Protein AF-A0A429WME0-F1 (afdb_monomer_lite)

Secondary structure (DSSP, 8-state):
--SSHHHHHHHHHHHHHHHHHHHHHHHHHHHHHHHHHTSHHHHHHHHHHHHHHSS---

pLDDT: mean 76.56, std 13.84, range [50.16, 96.38]

Sequence (58 aa):
MLMVFFKDEEGAQIVEYALTIAVISLALVVALQPLTLGAGFGSVIQKITNCLTTASCP

Structure (mmCIF, N/CA/C/O backbone):
data_AF-A0A429WME0-F1
#
_entry.id   AF-A0A429WME0-F1
#
loop_
_atom_site.group_PDB
_atom_site.id
_atom_site.type_symbol
_atom_site.label_atom_id
_atom_site.label_alt_id
_atom_site.label_comp_id
_atom_site.label_asym_id
_atom_site.label_entity_id
_atom_site.label_seq_id
_atom_site.pdbx_PDB_ins_code
_atom_site.Cartn_x
_atom_site.Cartn_y
_atom_site.Cartn_z
_atom_site.occupancy
_atom_site.B_iso_or_equiv
_atom_site.auth_seq_id
_atom_site.auth_comp_id
_atom_site.auth_asym_id
_atom_site.auth_atom_id
_atom_site.pdbx_PDB_model_num
ATOM 1 N N . MET A 1 1 ? -32.433 9.293 37.173 1.00 53.41 1 MET A N 1
ATOM 2 C CA . MET A 1 1 ? -32.580 9.024 35.726 1.00 53.41 1 MET A CA 1
ATOM 3 C C . MET A 1 1 ? -31.861 10.115 34.918 1.00 53.41 1 MET A C 1
ATOM 5 O O . MET A 1 1 ? -32.512 10.893 34.251 1.00 53.41 1 MET A O 1
ATOM 9 N N . LEU A 1 2 ? -30.528 10.223 35.040 1.00 55.16 2 LEU A N 1
ATOM 10 C CA . LEU A 1 2 ? -29.665 11.142 34.255 1.00 55.16 2 LEU A CA 1
ATOM 11 C C . LEU A 1 2 ? -28.248 10.572 34.010 1.00 55.16 2 LEU A C 1
ATOM 13 O O . LEU A 1 2 ? -27.456 11.163 33.294 1.00 55.16 2 LEU A O 1
ATOM 17 N N . MET A 1 3 ? -27.918 9.407 34.579 1.00 57.12 3 MET A N 1
ATOM 18 C CA . MET A 1 3 ? -26.574 8.815 34.501 1.00 57.12 3 MET A CA 1
ATOM 19 C C . MET A 1 3 ? -26.340 7.976 33.234 1.00 57.12 3 MET A C 1
ATOM 21 O O . MET A 1 3 ? -25.232 7.503 33.020 1.00 57.12 3 MET A O 1
ATOM 25 N N . VAL A 1 4 ? -27.376 7.773 32.409 1.00 58.69 4 VAL A N 1
ATOM 26 C CA . VAL A 1 4 ? -27.290 6.975 31.173 1.00 58.69 4 VAL A CA 1
ATOM 27 C C . VAL A 1 4 ? -26.691 7.794 30.023 1.00 58.69 4 VAL A C 1
ATOM 29 O O . VAL A 1 4 ? -25.900 7.259 29.268 1.00 58.69 4 VAL A O 1
ATOM 32 N N . PHE A 1 5 ? -26.932 9.108 29.958 1.00 54.31 5 PHE A N 1
ATOM 33 C CA . PHE A 1 5 ? -26.407 9.945 28.869 1.00 54.31 5 PHE A CA 1
ATOM 34 C C . PHE A 1 5 ? -24.886 10.155 28.910 1.00 54.31 5 PHE A C 1
ATOM 36 O O . PHE A 1 5 ? -24.254 10.184 27.864 1.00 54.31 5 PHE A O 1
ATOM 43 N N . PHE A 1 6 ? -24.270 10.205 30.095 1.00 50.16 6 PHE A N 1
ATOM 44 C CA . PHE A 1 6 ? -22.817 10.402 30.202 1.00 50.16 6 PHE A CA 1
ATOM 45 C C . PHE A 1 6 ? -21.985 9.170 29.816 1.00 50.16 6 PHE A C 1
ATOM 47 O O . PHE A 1 6 ? -20.790 9.301 29.583 1.00 50.16 6 PHE A O 1
ATOM 54 N N . LYS A 1 7 ? -22.585 7.973 29.759 1.00 52.19 7 LYS A N 1
ATOM 55 C CA . LYS A 1 7 ? -21.855 6.725 29.469 1.00 52.19 7 LYS A CA 1
ATOM 56 C C . LYS A 1 7 ? -21.931 6.305 27.999 1.00 52.19 7 LYS A C 1
ATOM 58 O O . LYS A 1 7 ? -21.116 5.496 27.565 1.00 52.19 7 LYS A O 1
ATOM 63 N N . ASP A 1 8 ? -22.878 6.864 27.249 1.00 54.97 8 ASP A N 1
ATOM 64 C CA . ASP A 1 8 ? -22.998 6.678 25.801 1.00 54.97 8 ASP A CA 1
ATOM 65 C C . ASP A 1 8 ? -22.139 7.683 25.006 1.00 54.97 8 ASP A C 1
ATOM 67 O O . ASP A 1 8 ? -21.724 7.366 23.896 1.00 54.97 8 ASP A O 1
ATOM 71 N N . GLU A 1 9 ? -21.772 8.840 25.577 1.00 56.25 9 GLU A N 1
ATOM 72 C CA . GLU A 1 9 ? -20.835 9.796 24.953 1.00 56.25 9 GLU A CA 1
ATOM 73 C C . GLU A 1 9 ? -19.387 9.271 24.902 1.00 56.25 9 GLU A C 1
ATOM 75 O O . GLU A 1 9 ? -18.709 9.439 23.889 1.00 56.25 9 GLU A O 1
ATOM 80 N N . GLU A 1 10 ? -18.920 8.557 25.937 1.00 59.41 10 GLU A N 1
ATOM 81 C CA . GLU A 1 10 ? -17.570 7.964 25.935 1.00 59.41 10 GLU A CA 1
ATOM 82 C C . GLU A 1 10 ? -17.443 6.808 24.927 1.00 59.41 10 GLU A C 1
ATOM 84 O O . GLU A 1 10 ? -16.389 6.623 24.323 1.00 59.41 10 GLU A O 1
ATOM 89 N N . GLY A 1 11 ? -18.518 6.044 24.695 1.00 55.16 11 GLY A N 1
ATOM 90 C CA . GLY A 1 11 ? -18.545 4.956 23.710 1.00 55.16 11 GLY A CA 1
ATOM 91 C C . GLY A 1 11 ? -18.786 5.433 22.276 1.00 55.16 11 GLY A C 1
ATOM 92 O O . GLY A 1 11 ? -18.152 4.926 21.350 1.00 55.16 11 GLY A O 1
ATOM 93 N N . ALA A 1 12 ? -19.659 6.423 22.077 1.00 63.81 12 ALA A N 1
ATOM 94 C CA . ALA A 1 12 ? -19.926 7.002 20.762 1.00 63.81 12 ALA A CA 1
ATOM 95 C C . ALA A 1 12 ? -18.683 7.693 20.184 1.00 63.81 12 ALA A C 1
ATOM 97 O O . ALA A 1 12 ? -18.352 7.481 19.018 1.00 63.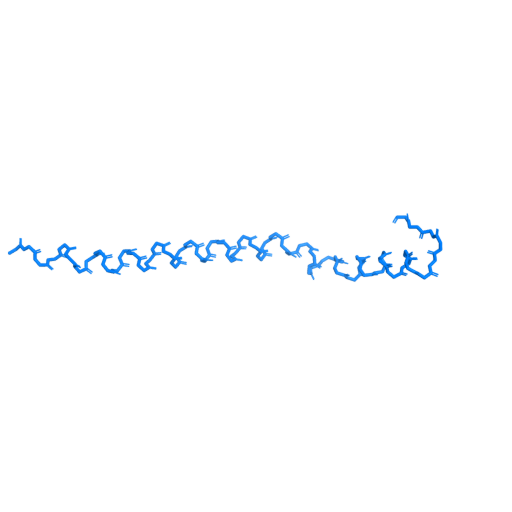81 12 ALA A O 1
ATOM 98 N N . GLN A 1 13 ? -17.926 8.419 21.014 1.00 56.38 13 GLN A N 1
ATOM 99 C CA . GLN A 1 13 ? -16.708 9.099 20.575 1.00 56.38 13 GLN A CA 1
ATOM 100 C C . GLN A 1 13 ? -15.619 8.119 20.103 1.00 56.38 13 GLN A C 1
ATOM 102 O O . GLN A 1 13 ? -14.949 8.356 19.098 1.00 56.38 13 GLN A O 1
ATOM 107 N N . ILE A 1 14 ? -15.451 6.982 20.784 1.00 69.75 14 ILE A N 1
ATOM 108 C CA . ILE A 1 14 ? -14.480 5.949 20.382 1.00 69.75 14 ILE A CA 1
ATOM 109 C C . ILE A 1 14 ? -14.902 5.302 19.055 1.00 69.75 14 ILE A C 1
ATOM 111 O O . ILE A 1 14 ? -14.058 5.034 18.195 1.00 69.75 14 ILE A O 1
ATOM 115 N N . VAL A 1 15 ? -16.205 5.080 18.867 1.00 76.25 15 VAL A N 1
ATOM 116 C CA . VAL A 1 15 ? -16.759 4.469 17.651 1.00 76.25 15 VAL A CA 1
ATOM 117 C C . VAL A 1 15 ? -16.632 5.400 16.443 1.00 76.25 15 VAL A C 1
ATOM 119 O O . VAL A 1 15 ? -16.290 4.928 15.359 1.00 76.25 15 VAL A O 1
ATOM 122 N N . GLU A 1 16 ? -16.819 6.709 16.607 1.00 70.31 16 GLU A N 1
ATOM 123 C CA . GLU A 1 16 ? -16.689 7.684 15.514 1.00 70.31 16 GLU A CA 1
ATOM 124 C C . GLU A 1 16 ? -15.265 7.748 14.940 1.00 70.31 16 GLU A C 1
ATOM 126 O O . GLU A 1 16 ? -15.071 7.695 13.716 1.00 70.31 16 GLU A O 1
ATOM 131 N N . TYR A 1 17 ? -14.246 7.792 15.806 1.00 81.06 17 TYR A N 1
ATOM 132 C CA . TYR A 1 17 ? -12.853 7.803 15.352 1.00 81.06 17 TYR A CA 1
ATOM 133 C C . TYR A 1 17 ? -12.407 6.437 14.823 1.00 81.06 17 TYR A C 1
ATOM 135 O O . TYR A 1 17 ? -11.716 6.377 13.803 1.00 81.06 17 TYR A O 1
ATOM 143 N N . ALA A 1 18 ? -12.838 5.334 15.444 1.00 86.62 18 ALA A N 1
ATOM 144 C CA . ALA A 1 18 ? -12.519 3.990 14.964 1.00 86.62 18 ALA A CA 1
ATOM 145 C C . ALA A 1 18 ? -13.113 3.724 13.572 1.00 86.62 18 ALA A C 1
ATOM 147 O O . ALA A 1 18 ? -12.427 3.193 12.695 1.00 86.62 18 ALA A O 1
ATOM 148 N N . LEU A 1 19 ? -14.360 4.142 13.343 1.00 88.19 19 LEU A N 1
ATOM 149 C CA . LEU A 1 19 ? -15.029 4.001 12.054 1.00 88.19 19 LEU A CA 1
ATOM 150 C C . LEU A 1 19 ? -14.337 4.835 10.971 1.00 88.19 19 LEU A C 1
ATOM 152 O O . LEU A 1 19 ? -14.091 4.340 9.872 1.00 88.19 19 LEU A O 1
ATOM 156 N N . THR A 1 20 ? -13.956 6.069 11.297 1.00 88.06 20 THR A N 1
ATOM 157 C CA . THR A 1 20 ? -13.220 6.942 10.375 1.00 88.06 20 THR A CA 1
ATOM 158 C C . THR A 1 20 ? -11.881 6.320 9.973 1.00 88.06 20 THR A C 1
ATOM 160 O O . THR A 1 20 ? -11.565 6.243 8.784 1.00 88.06 20 THR A O 1
ATOM 163 N N . ILE A 1 21 ? -11.116 5.799 10.938 1.00 90.94 21 ILE A N 1
ATOM 164 C CA . ILE A 1 21 ? -9.836 5.126 10.671 1.00 90.94 21 ILE A CA 1
ATOM 165 C C . ILE A 1 21 ? -10.045 3.869 9.819 1.00 90.94 21 ILE A C 1
ATOM 167 O O . ILE A 1 21 ? -9.290 3.648 8.870 1.00 90.94 21 ILE A O 1
ATOM 171 N N . ALA A 1 22 ? -11.067 3.061 10.108 1.00 92.94 22 ALA A N 1
ATOM 172 C CA . ALA A 1 22 ? -11.369 1.849 9.347 1.00 92.94 22 ALA A CA 1
ATOM 173 C C . ALA A 1 22 ? -11.702 2.158 7.878 1.00 92.94 22 ALA A C 1
ATOM 175 O O . ALA A 1 22 ? -11.153 1.527 6.972 1.00 92.94 22 ALA A O 1
ATOM 176 N N . VAL A 1 23 ? -12.541 3.168 7.632 1.00 95.31 23 VAL A N 1
ATOM 177 C CA . VAL A 1 23 ? -12.913 3.599 6.276 1.00 95.31 23 VAL A CA 1
ATOM 178 C C . VAL A 1 23 ? -11.706 4.156 5.522 1.00 95.31 23 VAL A C 1
ATOM 180 O O . VAL A 1 23 ? -11.472 3.752 4.383 1.00 95.31 23 VAL A O 1
ATOM 183 N N . ILE A 1 24 ? -10.901 5.025 6.147 1.00 96.38 24 ILE A N 1
ATOM 184 C CA . ILE A 1 24 ? -9.686 5.577 5.523 1.00 96.38 24 ILE A CA 1
ATOM 185 C C . ILE A 1 24 ? -8.695 4.458 5.191 1.00 96.38 24 ILE A C 1
ATOM 187 O O . ILE A 1 24 ? -8.125 4.441 4.101 1.00 96.38 24 ILE A O 1
ATOM 191 N N . SER A 1 25 ? -8.519 3.498 6.101 1.00 95.25 25 SER A N 1
ATOM 192 C CA . SER A 1 25 ? -7.603 2.371 5.905 1.00 95.25 25 SER A CA 1
ATOM 193 C C . SER A 1 25 ? -8.040 1.500 4.728 1.00 95.25 25 SER A C 1
ATOM 195 O O . SER A 1 25 ? -7.225 1.178 3.865 1.00 95.25 25 SER A O 1
ATOM 197 N N . LEU A 1 26 ? -9.332 1.168 4.641 1.00 93.69 26 LEU A N 1
ATOM 198 C CA . LEU A 1 26 ? -9.873 0.394 3.524 1.00 93.69 26 LEU A CA 1
ATOM 199 C C . LEU A 1 26 ? -9.769 1.161 2.198 1.00 93.69 26 LEU A C 1
ATOM 201 O O . LEU A 1 26 ? -9.366 0.583 1.189 1.00 93.69 26 LEU A O 1
ATOM 205 N N . ALA A 1 27 ? -10.076 2.460 2.203 1.00 94.56 27 ALA A N 1
ATOM 206 C CA . ALA A 1 27 ? -9.951 3.317 1.028 1.00 94.56 27 ALA A CA 1
ATOM 207 C C . ALA A 1 27 ? -8.503 3.378 0.515 1.00 94.56 27 ALA A C 1
ATOM 209 O O . ALA A 1 27 ? -8.282 3.274 -0.691 1.00 94.56 27 ALA A O 1
ATOM 210 N N . LEU A 1 28 ? -7.514 3.478 1.414 1.00 92.88 28 LEU A N 1
ATOM 211 C CA . LEU A 1 28 ? -6.096 3.439 1.048 1.00 92.88 28 LEU A CA 1
ATOM 212 C C . LEU A 1 28 ? -5.703 2.098 0.429 1.00 92.88 28 LEU A C 1
ATOM 214 O O . LEU A 1 28 ? -5.031 2.080 -0.601 1.00 92.88 28 LEU A O 1
ATOM 218 N N . VAL A 1 29 ? -6.129 0.983 1.034 1.00 89.81 29 VAL A N 1
ATOM 219 C CA . VAL A 1 29 ? -5.866 -0.357 0.492 1.00 89.81 29 VAL A CA 1
ATOM 220 C C . VAL A 1 29 ? -6.413 -0.446 -0.928 1.00 89.81 29 VAL A C 1
ATOM 222 O O . VAL A 1 29 ? -5.664 -0.818 -1.827 1.00 89.81 29 VAL A O 1
ATOM 225 N N . VAL A 1 30 ? -7.664 -0.032 -1.149 1.00 90.19 30 VAL A N 1
ATOM 226 C CA . VAL A 1 30 ? -8.309 -0.071 -2.470 1.00 90.19 30 VAL A CA 1
ATOM 227 C C . VAL A 1 30 ? -7.626 0.847 -3.483 1.00 90.19 30 VAL A C 1
ATOM 229 O O . VAL A 1 30 ? -7.391 0.447 -4.621 1.00 90.19 30 VAL A O 1
ATOM 232 N N . ALA A 1 31 ? -7.231 2.053 -3.078 1.00 85.12 31 ALA A N 1
ATOM 233 C CA . ALA A 1 31 ? -6.500 2.974 -3.946 1.00 85.12 31 ALA A CA 1
ATOM 234 C C . ALA A 1 31 ? -5.125 2.421 -4.371 1.00 85.12 31 ALA A C 1
ATOM 236 O O . ALA A 1 31 ? -4.663 2.687 -5.481 1.00 85.12 31 ALA A O 1
ATOM 237 N N . LEU A 1 32 ? -4.478 1.633 -3.507 1.00 84.12 32 LEU A N 1
ATOM 238 C CA . LEU A 1 32 ? -3.155 1.044 -3.744 1.00 84.12 32 LEU A CA 1
ATOM 239 C C . LEU A 1 32 ? -3.208 -0.367 -4.360 1.00 84.12 32 LEU A C 1
ATOM 241 O O . LEU A 1 32 ? -2.183 -0.847 -4.844 1.00 84.12 32 LEU A O 1
ATOM 245 N N . GLN A 1 33 ? -4.377 -1.019 -4.409 1.00 79.44 33 GLN A N 1
ATOM 246 C CA . GLN A 1 33 ? -4.596 -2.324 -5.056 1.00 79.44 33 GLN A CA 1
ATOM 247 C C . GLN A 1 33 ? -4.014 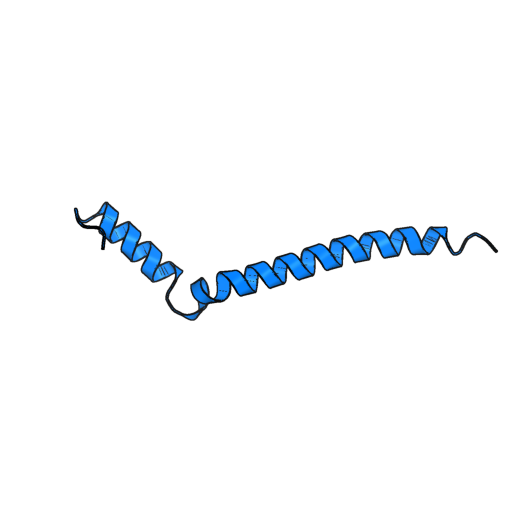-2.452 -6.478 1.00 79.44 33 GLN A C 1
ATOM 249 O O . GLN A 1 33 ? -3.330 -3.443 -6.743 1.00 79.44 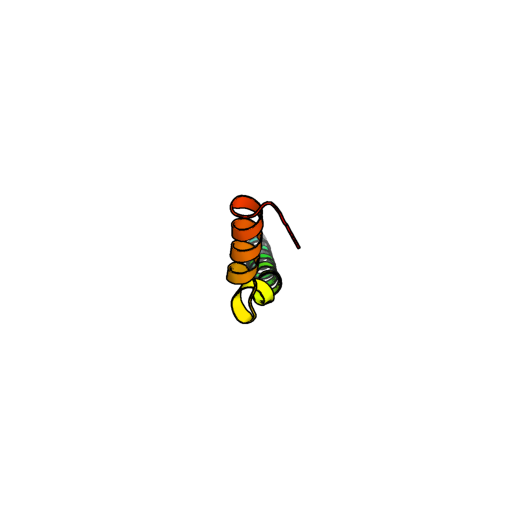33 GLN A O 1
ATOM 254 N N . PRO A 1 34 ? -4.220 -1.505 -7.418 1.00 75.25 34 PRO A N 1
ATOM 255 C CA . PRO A 1 34 ? -3.643 -1.630 -8.761 1.00 75.25 34 PRO A CA 1
ATOM 256 C C . PRO A 1 34 ? -2.108 -1.651 -8.737 1.00 75.25 34 PRO A C 1
ATOM 258 O O . PRO A 1 34 ? -1.471 -2.254 -9.606 1.00 75.25 34 PRO A O 1
ATOM 261 N N . LEU A 1 35 ? -1.511 -1.041 -7.711 1.00 72.56 35 LEU A N 1
ATOM 262 C CA . LEU A 1 35 ? -0.070 -0.998 -7.533 1.00 72.56 35 LEU A CA 1
ATOM 263 C C . LEU A 1 35 ? 0.506 -2.341 -7.047 1.00 72.56 35 LEU A C 1
ATOM 265 O O . LEU A 1 35 ? 1.657 -2.651 -7.362 1.00 72.56 35 LEU A O 1
ATOM 269 N N . THR A 1 36 ? -0.293 -3.146 -6.335 1.00 70.69 36 THR A N 1
ATOM 270 C CA . THR A 1 36 ? 0.108 -4.438 -5.749 1.00 70.69 36 THR A CA 1
ATOM 271 C C . THR A 1 36 ? -0.303 -5.662 -6.576 1.00 70.69 36 THR A C 1
ATOM 273 O O . THR A 1 36 ? 0.414 -6.658 -6.550 1.00 70.69 36 THR A O 1
ATOM 276 N N . LEU A 1 37 ? -1.414 -5.608 -7.322 1.00 69.44 37 LEU A N 1
ATOM 277 C CA . LEU A 1 37 ? -2.002 -6.780 -8.000 1.00 69.44 37 LEU A CA 1
ATOM 278 C C . LEU A 1 37 ? -1.618 -6.941 -9.482 1.00 69.44 37 LEU A C 1
ATOM 280 O O . LEU A 1 37 ? -1.704 -8.048 -10.003 1.00 69.44 37 LEU A O 1
ATOM 284 N N . GLY A 1 38 ? -1.245 -5.862 -10.180 1.00 64.75 38 GLY A N 1
ATOM 285 C CA . GLY A 1 38 ? -1.113 -5.882 -11.647 1.00 64.75 38 GLY A CA 1
ATOM 286 C C . GLY A 1 38 ? 0.317 -5.793 -12.179 1.00 64.75 38 GLY A C 1
ATOM 287 O O . GLY A 1 38 ? 0.720 -6.611 -12.997 1.00 64.75 38 GLY A O 1
ATOM 288 N N . ALA A 1 39 ? 1.066 -4.772 -11.753 1.00 65.31 39 ALA A N 1
ATOM 289 C CA . ALA A 1 39 ? 2.429 -4.479 -12.233 1.00 65.31 39 ALA A CA 1
ATOM 290 C C . ALA A 1 39 ? 3.113 -3.301 -11.493 1.00 65.31 39 ALA A C 1
ATOM 292 O O . ALA A 1 39 ? 4.257 -2.955 -11.784 1.00 65.31 39 ALA A O 1
ATOM 293 N N . GLY A 1 40 ? 2.415 -2.616 -10.579 1.00 71.75 40 GLY A N 1
ATOM 294 C CA . GLY A 1 40 ? 2.651 -1.191 -10.335 1.00 71.75 40 GLY A CA 1
ATOM 295 C C . GLY A 1 40 ? 3.991 -0.823 -9.713 1.00 71.75 40 GLY A C 1
ATOM 296 O O . GLY A 1 40 ? 4.681 0.034 -10.255 1.00 71.75 40 GLY A O 1
ATOM 297 N N . PHE A 1 41 ? 4.406 -1.469 -8.623 1.00 72.00 41 PHE A N 1
ATOM 298 C CA . PHE A 1 41 ? 5.695 -1.116 -8.013 1.00 72.00 41 PHE A CA 1
ATOM 299 C C . PHE A 1 41 ? 6.890 -1.519 -8.882 1.00 72.00 41 PHE A C 1
ATOM 301 O O . PHE A 1 41 ? 7.796 -0.713 -9.075 1.00 72.00 41 PHE A O 1
ATOM 308 N N . GLY A 1 42 ? 6.883 -2.724 -9.458 1.00 78.12 42 GLY A N 1
ATOM 309 C CA . GLY A 1 42 ? 7.979 -3.201 -10.307 1.00 78.12 42 GLY A CA 1
ATOM 310 C C . GLY A 1 42 ? 8.158 -2.354 -11.568 1.00 78.12 42 GLY A C 1
ATOM 311 O O . GLY A 1 42 ? 9.277 -1.964 -11.891 1.00 78.12 42 GLY A O 1
ATOM 312 N N . SER A 1 43 ? 7.063 -1.997 -12.244 1.00 80.69 43 SER A N 1
ATOM 313 C CA . SER A 1 43 ? 7.113 -1.159 -13.447 1.00 80.69 43 SER A CA 1
ATOM 314 C C . SER A 1 43 ? 7.493 0.291 -13.153 1.00 80.69 43 SER A C 1
ATOM 316 O O . SER A 1 43 ? 8.219 0.893 -13.941 1.00 80.69 43 SER A O 1
ATOM 318 N N . VAL A 1 44 ? 7.058 0.853 -12.019 1.00 80.56 44 VAL A N 1
ATOM 319 C CA . VAL A 1 44 ? 7.486 2.193 -11.584 1.00 80.56 44 VAL A CA 1
ATOM 320 C C . VAL A 1 44 ? 8.975 2.196 -11.251 1.00 80.56 44 VAL A C 1
ATOM 322 O O . VAL A 1 44 ? 9.695 3.076 -11.719 1.00 80.56 44 VAL A O 1
ATOM 325 N N . ILE A 1 45 ? 9.456 1.187 -10.518 1.00 85.25 45 ILE A N 1
ATOM 326 C CA . ILE A 1 45 ? 10.884 1.036 -10.221 1.00 85.25 45 ILE A CA 1
ATOM 327 C C . ILE A 1 45 ? 11.671 0.889 -11.521 1.00 85.25 45 ILE A C 1
ATOM 329 O O . ILE A 1 45 ? 12.650 1.599 -11.695 1.00 85.25 45 ILE A O 1
ATOM 333 N N . GLN A 1 46 ? 11.230 0.062 -12.471 1.00 87.00 46 GLN A N 1
ATO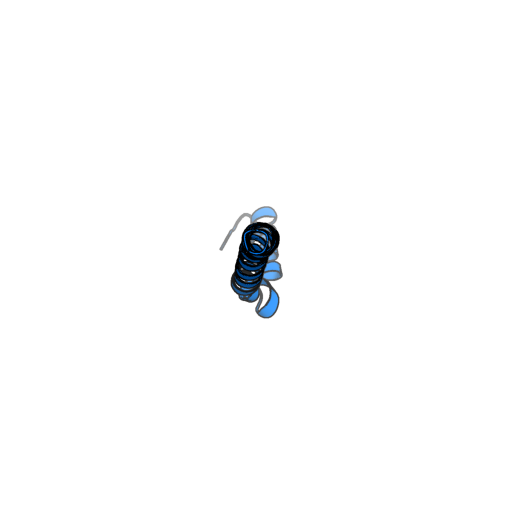M 334 C CA . GLN A 1 46 ? 11.920 -0.069 -13.755 1.00 87.00 46 GLN A CA 1
ATOM 335 C C . GLN A 1 46 ? 11.915 1.220 -14.580 1.00 87.00 46 GLN A C 1
ATOM 337 O O . GLN A 1 46 ? 12.936 1.539 -15.183 1.00 87.00 46 GLN A O 1
ATOM 342 N N . LYS A 1 47 ? 10.824 1.998 -14.577 1.00 85.31 47 LYS A N 1
ATOM 343 C CA . LYS A 1 47 ? 10.807 3.336 -15.193 1.00 85.31 47 LYS A CA 1
ATOM 344 C C . LYS A 1 47 ? 11.857 4.242 -14.551 1.00 85.31 47 LYS A C 1
ATOM 346 O O . LYS A 1 47 ? 12.656 4.837 -15.263 1.00 85.31 47 LYS A O 1
ATOM 351 N N . ILE A 1 48 ? 11.898 4.297 -13.220 1.00 89.38 48 ILE A N 1
ATOM 352 C CA . ILE A 1 48 ? 12.864 5.111 -12.472 1.00 89.38 48 ILE A CA 1
ATOM 353 C C . ILE A 1 48 ? 14.300 4.628 -12.728 1.00 89.38 48 ILE A C 1
ATOM 355 O O . ILE A 1 48 ? 15.177 5.435 -13.021 1.00 89.38 48 ILE A O 1
ATOM 359 N N . THR A 1 49 ? 14.552 3.321 -12.685 1.00 89.50 49 THR A N 1
ATOM 360 C CA . THR A 1 49 ? 15.861 2.728 -12.975 1.00 89.50 49 THR A CA 1
ATOM 361 C C . THR A 1 49 ? 16.297 3.027 -14.403 1.00 89.50 49 THR A C 1
ATOM 363 O O . THR A 1 49 ? 17.427 3.465 -14.594 1.00 89.50 49 THR A O 1
ATOM 366 N N . ASN A 1 50 ? 15.425 2.877 -15.402 1.00 91.19 50 ASN A N 1
ATOM 367 C CA . ASN A 1 50 ? 15.747 3.217 -16.789 1.00 91.19 50 ASN A CA 1
ATOM 368 C C . ASN A 1 50 ? 16.017 4.715 -16.950 1.00 91.19 50 ASN A C 1
ATOM 370 O O . ASN A 1 50 ? 16.975 5.074 -17.618 1.00 91.19 50 ASN A O 1
ATOM 374 N N . CYS A 1 51 ? 15.256 5.579 -16.279 1.00 89.44 51 CYS A N 1
ATOM 375 C CA . CYS A 1 51 ? 15.500 7.020 -16.254 1.00 89.44 51 CYS A CA 1
ATOM 376 C C . CYS A 1 51 ? 16.845 7.422 -15.639 1.00 89.44 51 CYS A C 1
ATOM 378 O O . CYS A 1 51 ? 17.437 8.421 -16.033 1.00 89.44 51 CYS A O 1
ATOM 380 N N . LEU A 1 52 ? 17.307 6.671 -14.640 1.00 91.94 52 LEU A N 1
ATOM 381 C CA . LEU A 1 52 ? 18.551 6.957 -13.925 1.00 91.94 52 LEU A CA 1
ATOM 382 C C . LEU A 1 52 ? 19.777 6.330 -14.598 1.00 91.94 52 LEU A C 1
ATOM 384 O O . LEU A 1 52 ? 20.886 6.828 -14.432 1.00 91.94 52 LEU A O 1
ATOM 388 N N . THR A 1 53 ? 19.593 5.222 -15.319 1.00 91.31 53 THR A N 1
ATOM 389 C CA . THR A 1 53 ? 20.690 4.442 -15.922 1.00 91.31 53 THR A CA 1
ATOM 390 C C . THR A 1 53 ? 20.816 4.647 -17.427 1.00 91.31 53 THR A C 1
ATOM 392 O O . THR A 1 53 ? 21.893 4.446 -17.985 1.00 91.31 53 THR A O 1
ATOM 395 N N . THR A 1 54 ? 19.743 5.079 -18.088 1.00 80.62 54 THR A N 1
ATOM 396 C CA . THR A 1 54 ? 19.712 5.411 -19.513 1.00 80.62 54 THR A CA 1
ATOM 397 C C . THR A 1 54 ? 19.314 6.876 -19.680 1.00 80.62 54 THR A C 1
ATOM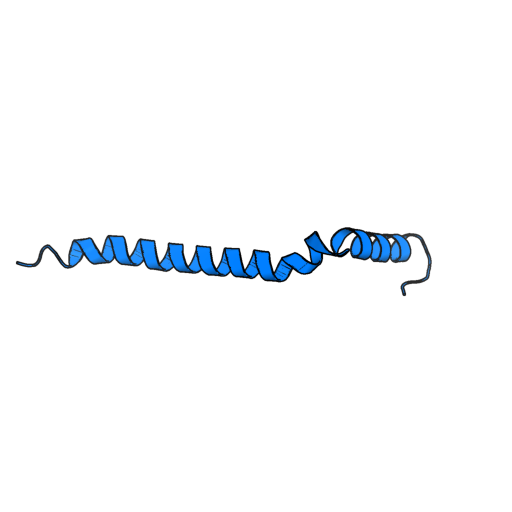 399 O O . THR A 1 54 ? 18.560 7.418 -18.881 1.00 80.62 54 THR A O 1
ATOM 402 N N . ALA A 1 55 ? 19.789 7.540 -20.735 1.00 76.69 55 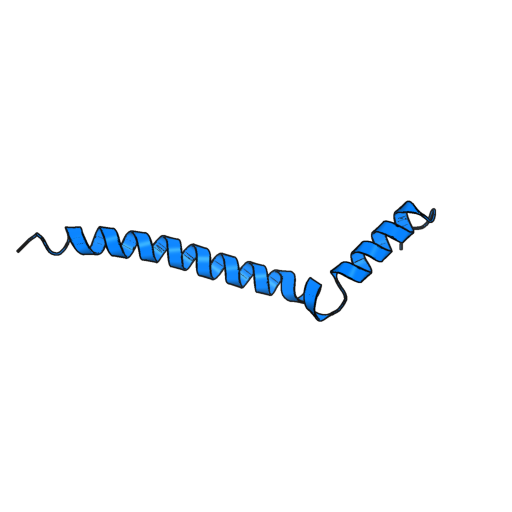ALA A N 1
ATOM 403 C CA . ALA A 1 55 ? 19.453 8.943 -21.008 1.00 76.69 55 ALA A CA 1
ATOM 404 C C . ALA A 1 55 ? 18.009 9.152 -21.526 1.00 76.69 55 ALA A C 1
ATOM 406 O O . ALA A 1 55 ? 17.668 10.242 -21.980 1.00 76.69 55 ALA A O 1
ATOM 407 N N . SER A 1 56 ? 17.167 8.114 -21.504 1.00 70.69 56 SER A N 1
ATOM 408 C CA . SER A 1 56 ? 15.823 8.106 -22.086 1.00 70.69 56 SER A CA 1
ATOM 409 C C . SER A 1 56 ? 14.775 7.619 -21.082 1.00 70.69 56 SER A C 1
ATOM 411 O O . SER A 1 56 ? 14.851 6.493 -20.598 1.00 70.69 56 SER A O 1
ATOM 413 N N . CYS A 1 57 ? 13.762 8.453 -20.836 1.00 75.62 57 CYS A N 1
ATOM 414 C CA . CYS A 1 57 ? 12.584 8.147 -20.022 1.00 75.62 57 CYS A CA 1
ATOM 415 C C . CYS A 1 57 ? 11.329 8.089 -20.906 1.00 75.62 57 CYS A C 1
ATOM 417 O O . CYS A 1 57 ? 10.749 9.145 -21.176 1.00 75.62 57 CYS A O 1
ATOM 419 N N . PRO A 1 58 ? 10.901 6.907 -21.379 1.00 67.81 58 PRO A N 1
ATOM 420 C CA . PRO A 1 58 ? 9.537 6.732 -21.875 1.00 67.81 58 PRO A CA 1
ATOM 421 C C . PRO A 1 58 ? 8.529 6.811 -20.718 1.00 67.81 58 PRO A C 1
ATOM 423 O O . PRO A 1 58 ? 8.945 6.669 -19.544 1.00 67.81 58 PRO A O 1
#

Foldseek 3Di:
DPVVVVVVVVVVVVVVVVVVVVVVVVVVCVVCVCLPPPCNPVVVVVQVVCVVVPVDRD

Radius of gyration: 22.95 Å; chains: 1; bounding box: 53×18×58 Å